Protein AF-A0A7L2MI07-F1 (afdb_monomer_lite)

Structure (mmCIF, N/CA/C/O backbone):
data_AF-A0A7L2MI07-F1
#
_entry.id   AF-A0A7L2MI07-F1
#
loop_
_atom_site.group_PDB
_atom_site.id
_atom_site.type_symbol
_atom_site.label_atom_id
_atom_site.label_alt_id
_atom_site.label_comp_id
_atom_site.label_asym_id
_atom_site.label_entity_id
_atom_site.label_seq_id
_atom_site.pdbx_PDB_ins_code
_atom_site.Cartn_x
_atom_site.Cartn_y
_atom_site.Cartn_z
_atom_site.occupancy
_atom_site.B_iso_or_equiv
_atom_site.auth_seq_id
_atom_site.auth_comp_id
_atom_site.auth_asym_id
_atom_site.auth_atom_id
_atom_site.pdbx_PDB_model_num
ATOM 1 N N . LEU A 1 1 ? 13.611 -2.213 28.270 1.00 65.12 1 LEU A N 1
ATOM 2 C CA . LEU A 1 1 ? 14.760 -2.949 27.702 1.00 65.12 1 LEU A CA 1
ATOM 3 C C . LEU A 1 1 ? 15.451 -2.132 26.610 1.00 65.12 1 LEU A C 1
ATOM 5 O O . LEU A 1 1 ? 16.262 -1.302 26.979 1.00 65.12 1 LEU A O 1
ATOM 9 N N . TYR A 1 2 ? 15.068 -2.198 25.326 1.00 72.94 2 TYR A N 1
ATOM 10 C CA . TYR A 1 2 ? 15.788 -1.470 24.251 1.00 72.94 2 TYR A CA 1
ATOM 11 C C . TYR A 1 2 ? 15.944 0.054 24.470 1.00 72.94 2 TYR A C 1
ATOM 13 O O . TYR A 1 2 ? 17.010 0.619 24.257 1.00 72.94 2 TYR A O 1
ATOM 21 N N . ARG A 1 3 ? 14.896 0.750 24.941 1.00 70.12 3 ARG A N 1
ATOM 22 C CA . ARG A 1 3 ? 14.990 2.198 25.237 1.00 70.12 3 ARG A CA 1
ATOM 23 C C . ARG A 1 3 ? 15.899 2.502 26.432 1.00 70.12 3 ARG A C 1
ATOM 25 O O . ARG A 1 3 ? 16.565 3.527 26.432 1.00 70.12 3 ARG A O 1
ATOM 32 N N . GLU A 1 4 ? 15.936 1.612 27.421 1.00 74.62 4 GLU A N 1
ATOM 33 C CA . GLU A 1 4 ? 16.776 1.763 28.616 1.00 74.62 4 GLU A CA 1
ATOM 34 C C . GLU A 1 4 ? 18.254 1.548 28.274 1.00 74.62 4 GLU A C 1
ATOM 36 O O . GLU A 1 4 ? 19.090 2.307 28.745 1.00 74.62 4 GLU A O 1
ATOM 41 N N . GLU A 1 5 ? 18.568 0.598 27.384 1.00 81.31 5 GLU A N 1
ATOM 42 C CA . GLU A 1 5 ? 19.923 0.392 26.842 1.00 81.31 5 GLU A CA 1
ATOM 43 C C . GLU A 1 5 ? 20.457 1.636 26.113 1.00 81.31 5 GLU A C 1
ATOM 45 O O . GLU A 1 5 ? 21.648 1.931 26.161 1.00 81.31 5 GLU A O 1
ATOM 50 N N . LEU A 1 6 ? 19.566 2.403 25.479 1.00 81.25 6 LEU A N 1
ATOM 51 C CA . LEU A 1 6 ? 19.887 3.658 24.794 1.00 81.25 6 LEU A CA 1
ATOM 52 C C . LEU A 1 6 ? 19.789 4.899 25.698 1.00 81.25 6 LEU A C 1
ATOM 54 O O . LEU A 1 6 ? 19.856 6.021 25.195 1.00 81.25 6 LEU A O 1
ATOM 58 N N . ASN A 1 7 ? 19.618 4.728 27.014 1.00 80.56 7 ASN A N 1
ATOM 59 C CA . ASN A 1 7 ? 19.416 5.814 27.983 1.00 80.56 7 ASN A CA 1
ATOM 60 C C . ASN A 1 7 ? 18.248 6.759 27.630 1.00 80.56 7 ASN A C 1
ATOM 62 O O . ASN A 1 7 ? 18.248 7.938 27.986 1.00 80.56 7 ASN A O 1
ATOM 66 N N . LEU A 1 8 ? 17.237 6.250 26.925 1.00 79.94 8 LEU A N 1
ATOM 67 C CA . LEU A 1 8 ? 16.025 6.984 26.595 1.00 79.94 8 LEU A CA 1
ATOM 68 C C . LEU A 1 8 ? 14.978 6.732 27.676 1.00 79.94 8 LEU A C 1
ATOM 70 O O . LEU A 1 8 ? 14.537 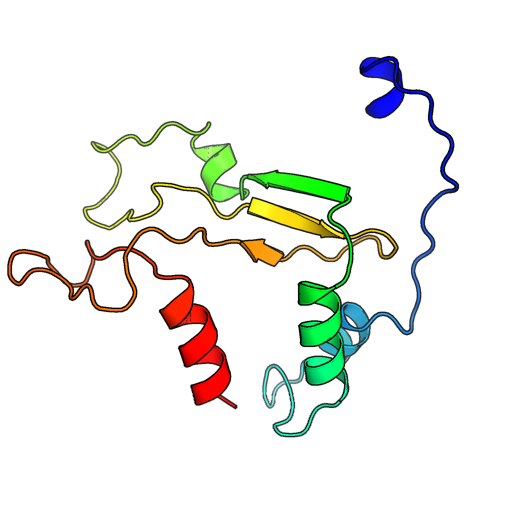5.600 27.889 1.00 79.94 8 LEU A O 1
ATOM 74 N N . THR A 1 9 ? 14.514 7.802 28.319 1.00 74.06 9 THR A N 1
ATOM 75 C CA . THR A 1 9 ? 13.386 7.737 29.252 1.00 74.06 9 THR A CA 1
ATOM 76 C C . THR A 1 9 ? 12.172 7.154 28.529 1.00 74.06 9 THR A C 1
ATOM 78 O O . THR A 1 9 ? 11.884 7.543 27.397 1.00 74.06 9 THR A O 1
ATOM 81 N N . SER A 1 10 ? 11.469 6.212 29.161 1.00 60.88 10 SER A N 1
ATOM 82 C CA . SER A 1 10 ? 10.258 5.588 28.619 1.00 60.88 10 SER A CA 1
ATOM 83 C C . SER A 1 10 ? 9.018 6.276 29.202 1.00 60.88 10 SER A C 1
ATOM 85 O O . SER A 1 10 ? 8.609 5.918 30.305 1.00 60.88 10 SER A O 1
ATOM 87 N N . PRO A 1 11 ? 8.393 7.254 28.516 1.00 59.78 11 PRO A N 1
ATOM 88 C CA . PRO A 1 11 ? 7.240 7.972 29.051 1.00 59.78 11 PRO A CA 1
ATOM 89 C C . PRO A 1 11 ? 5.912 7.312 28.641 1.00 59.78 11 PRO A C 1
ATOM 91 O O . PRO A 1 11 ? 4.851 7.754 29.068 1.00 59.78 11 PRO A O 1
ATOM 94 N N . ALA A 1 12 ? 5.946 6.303 27.763 1.00 63.78 12 ALA A N 1
ATOM 95 C CA . ALA A 1 12 ? 4.767 5.791 27.076 1.00 63.78 12 ALA A CA 1
ATOM 96 C C . ALA A 1 12 ? 4.222 4.525 27.747 1.00 63.78 12 ALA A C 1
ATOM 98 O O . ALA A 1 12 ? 4.960 3.570 27.991 1.00 63.78 12 ALA A O 1
ATOM 99 N N . ALA A 1 13 ? 2.912 4.518 28.003 1.00 67.62 13 ALA A N 1
ATOM 100 C CA . ALA A 1 13 ? 2.189 3.327 28.429 1.00 67.62 13 ALA A CA 1
ATOM 101 C C . ALA A 1 13 ? 2.282 2.217 27.357 1.00 67.62 13 ALA A C 1
ATOM 103 O O . ALA A 1 13 ? 2.379 2.531 26.164 1.00 67.62 13 ALA A O 1
ATOM 104 N N . PRO A 1 14 ? 2.221 0.929 27.750 1.00 68.81 14 PRO A N 1
ATOM 105 C CA . PRO A 1 14 ? 2.146 -0.181 26.805 1.00 68.81 14 PRO A CA 1
ATOM 106 C C . PRO A 1 14 ? 0.994 0.024 25.816 1.00 68.81 14 PRO A C 1
ATOM 108 O O . PRO A 1 14 ? -0.113 0.389 26.213 1.00 68.81 14 PRO A O 1
ATOM 111 N N . LEU A 1 15 ? 1.251 -0.200 24.528 1.00 69.81 15 LEU A N 1
ATOM 112 C CA . LEU A 1 15 ? 0.236 -0.049 23.487 1.00 69.81 15 LEU A CA 1
ATOM 113 C C . LEU A 1 15 ? -0.763 -1.219 23.572 1.00 69.81 15 LEU A C 1
ATOM 115 O O . LEU A 1 15 ? -0.336 -2.364 23.440 1.00 69.81 15 LEU A O 1
ATOM 119 N N . PRO A 1 16 ? -2.070 -0.985 23.785 1.00 73.12 16 PRO A N 1
ATOM 120 C CA . PRO A 1 16 ? -3.056 -2.061 23.794 1.00 73.12 16 PRO A CA 1
ATOM 121 C C . PRO A 1 16 ? -3.405 -2.507 22.368 1.00 73.12 16 PRO A C 1
ATOM 123 O O . PRO A 1 16 ? -3.491 -1.686 21.454 1.00 73.12 16 PRO A O 1
ATOM 126 N N . LEU A 1 17 ? -3.670 -3.803 22.181 1.00 76.94 17 LEU A N 1
ATOM 127 C CA . LEU A 1 17 ? -4.299 -4.307 20.958 1.00 76.94 17 LEU A CA 1
ATOM 128 C C . LEU A 1 17 ? -5.752 -3.821 20.902 1.00 76.94 17 LEU A C 1
ATOM 130 O O . LEU A 1 17 ? -6.514 -4.035 21.844 1.00 76.94 17 LEU A O 1
ATOM 134 N N . ARG A 1 18 ? -6.132 -3.170 19.799 1.00 81.75 18 ARG A N 1
ATOM 135 C CA . ARG A 1 18 ? -7.499 -2.688 19.559 1.00 81.75 18 ARG A CA 1
ATOM 136 C C . ARG A 1 18 ? -8.185 -3.576 18.517 1.00 81.75 18 ARG A C 1
ATOM 138 O O . ARG A 1 18 ? -7.688 -3.622 17.392 1.00 81.75 18 ARG A O 1
ATOM 145 N N . PRO A 1 19 ? -9.300 -4.254 18.845 1.00 85.25 19 PRO A N 1
ATOM 146 C CA . PRO A 1 19 ? -10.056 -5.063 17.884 1.00 85.25 19 PRO A CA 1
ATOM 147 C C . PRO A 1 19 ? -10.495 -4.287 16.632 1.00 85.25 19 PRO A C 1
ATOM 149 O O . PRO A 1 19 ? -10.603 -4.848 15.545 1.00 85.25 19 PRO A O 1
ATOM 152 N N . GLU A 1 20 ? -10.704 -2.980 16.769 1.00 86.81 20 GLU A N 1
ATOM 153 C CA . GLU A 1 20 ? -11.171 -2.071 15.719 1.00 86.81 20 GLU A CA 1
ATOM 154 C C . GLU A 1 20 ? -10.042 -1.594 14.789 1.00 86.81 20 GLU A C 1
ATOM 156 O O . GLU A 1 20 ? -10.277 -0.791 13.887 1.00 86.81 20 GLU A O 1
ATOM 161 N N . ALA A 1 21 ? -8.808 -2.056 15.005 1.00 88.31 21 ALA A N 1
ATOM 162 C CA . ALA A 1 2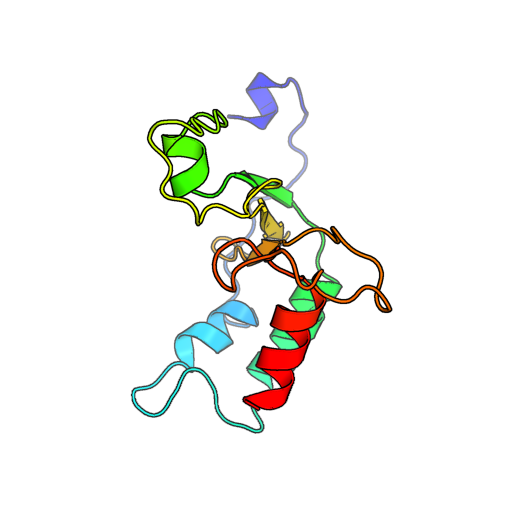1 ? -7.668 -1.734 14.161 1.00 88.31 21 ALA A CA 1
ATOM 163 C C . ALA A 1 21 ? -7.913 -2.130 12.694 1.00 88.31 21 ALA A C 1
ATOM 165 O O . ALA A 1 21 ? -8.285 -3.267 12.400 1.00 88.31 21 ALA A O 1
ATOM 166 N N . SER A 1 22 ? -7.652 -1.214 11.758 1.00 90.75 22 SER A N 1
ATOM 167 C CA . SER A 1 22 ? -7.918 -1.419 10.328 1.00 90.75 22 SER A CA 1
ATOM 168 C C . SER A 1 22 ? -7.151 -2.605 9.732 1.00 90.75 22 SER A C 1
ATOM 170 O O . SER A 1 22 ? -7.733 -3.379 8.972 1.00 90.75 22 SER A O 1
ATOM 172 N N . TRP A 1 23 ? -5.888 -2.820 10.122 1.00 89.38 23 TRP A N 1
ATOM 173 C CA . TRP A 1 23 ? -5.109 -3.989 9.687 1.00 89.38 23 TRP A CA 1
ATOM 174 C C . TRP A 1 23 ? -5.668 -5.299 10.248 1.00 89.38 23 TRP A C 1
ATOM 176 O O . TRP A 1 23 ? -5.577 -6.334 9.592 1.00 89.38 23 TRP A O 1
ATOM 186 N N . LEU A 1 24 ? -6.248 -5.282 11.452 1.00 90.31 24 LEU A N 1
ATOM 187 C CA . LEU A 1 24 ? -6.822 -6.480 12.059 1.00 90.31 24 LEU A CA 1
ATOM 188 C C . LEU A 1 24 ? -8.122 -6.843 11.346 1.00 90.31 24 LEU A C 1
ATOM 190 O O . LEU A 1 24 ? -8.322 -7.996 10.975 1.00 90.31 24 LEU A O 1
ATOM 194 N N . GLN A 1 25 ? -8.961 -5.843 11.074 1.00 91.75 25 GLN A N 1
ATOM 195 C CA . GLN A 1 25 ? -10.169 -6.007 10.265 1.00 91.75 25 GLN A CA 1
ATOM 196 C C . GLN A 1 25 ? -9.844 -6.491 8.845 1.00 91.75 25 GLN A C 1
ATOM 198 O O . GLN A 1 25 ? -10.571 -7.320 8.304 1.00 91.75 25 GLN A O 1
ATOM 203 N N . PHE A 1 26 ? -8.737 -6.027 8.258 1.00 93.31 26 PHE A N 1
ATOM 204 C CA . PHE A 1 26 ? -8.239 -6.545 6.984 1.00 93.31 26 PHE A CA 1
ATOM 205 C C . PHE A 1 26 ? -7.897 -8.038 7.069 1.00 93.31 26 PHE A C 1
ATOM 207 O O . PHE A 1 26 ? -8.444 -8.813 6.293 1.00 93.31 26 PHE A O 1
ATOM 214 N N . HIS A 1 27 ? -7.075 -8.462 8.037 1.00 93.12 27 HIS A N 1
ATOM 215 C CA . HIS A 1 27 ? -6.705 -9.876 8.184 1.00 93.12 27 HIS A CA 1
ATOM 216 C C . HIS A 1 27 ? -7.907 -10.787 8.452 1.00 93.12 27 HIS A C 1
ATOM 218 O O . HIS A 1 27 ? -7.987 -11.872 7.884 1.00 93.12 27 HIS A O 1
ATOM 224 N N . LEU A 1 28 ? -8.853 -10.347 9.287 1.00 93.31 28 LEU A N 1
ATOM 225 C CA . LEU A 1 28 ? -10.082 -11.097 9.569 1.00 93.31 28 LEU A CA 1
ATOM 226 C C . LEU A 1 28 ? -11.015 -11.195 8.351 1.00 93.31 28 LEU A C 1
ATOM 228 O O . LEU A 1 28 ? -11.858 -12.087 8.304 1.00 93.31 28 LEU A O 1
ATOM 232 N N . GLY A 1 29 ? -10.881 -10.284 7.385 1.00 93.56 29 GLY A N 1
ATOM 233 C CA . GLY A 1 29 ? -11.653 -10.275 6.145 1.00 93.56 29 GLY A CA 1
ATOM 234 C C . GLY A 1 29 ? -11.083 -11.152 5.029 1.00 93.56 29 GLY A C 1
ATOM 235 O O . GLY A 1 29 ? -11.766 -11.328 4.021 1.00 93.56 29 GLY A O 1
ATOM 236 N N . ILE A 1 30 ? -9.869 -11.695 5.184 1.00 95.81 30 ILE A N 1
ATOM 237 C CA . ILE A 1 30 ? -9.265 -12.585 4.188 1.00 95.81 30 ILE A CA 1
ATOM 238 C C . ILE A 1 30 ? -10.065 -13.885 4.154 1.00 95.81 30 ILE A C 1
ATOM 240 O O . ILE A 1 30 ? -10.242 -14.557 5.172 1.00 95.81 30 ILE A O 1
ATOM 244 N N . SER A 1 31 ? -10.529 -14.258 2.966 1.00 95.81 31 SER A N 1
ATOM 245 C CA . SER A 1 31 ? -11.299 -15.478 2.757 1.00 95.81 31 SER A CA 1
ATOM 246 C C . SER A 1 31 ? -10.744 -16.276 1.583 1.00 95.81 31 SER A C 1
ATOM 248 O O . SER A 1 31 ? -9.794 -15.877 0.909 1.00 95.81 31 SER A O 1
ATOM 250 N N . ARG A 1 32 ? -11.340 -17.439 1.317 1.00 96.56 32 ARG A N 1
ATOM 251 C CA . ARG A 1 32 ? -10.952 -18.269 0.170 1.00 96.56 32 ARG A CA 1
ATOM 252 C C . ARG A 1 32 ? -11.222 -17.567 -1.168 1.00 96.56 32 ARG A C 1
ATOM 254 O O . ARG A 1 32 ? -10.606 -17.895 -2.173 1.00 96.56 32 ARG A O 1
ATOM 261 N N . GLU A 1 33 ? -12.159 -16.629 -1.179 1.00 94.50 33 GLU A N 1
ATOM 262 C CA . GLU A 1 33 ? -12.610 -15.893 -2.357 1.00 94.50 33 GLU A CA 1
ATOM 263 C C . GLU A 1 33 ? -11.666 -14.741 -2.734 1.00 94.50 33 GLU A C 1
ATOM 265 O O . GLU A 1 33 ? -11.730 -14.256 -3.862 1.00 94.50 33 GLU A O 1
ATOM 270 N N . GLY A 1 34 ? -10.783 -14.314 -1.826 1.00 93.69 34 GLY A N 1
ATOM 271 C CA . GLY A 1 34 ? -9.788 -13.282 -2.098 1.00 93.69 34 GLY A CA 1
ATOM 272 C C . GLY A 1 34 ? -9.255 -12.600 -0.840 1.00 93.69 34 GLY A C 1
ATOM 273 O O . GLY A 1 34 ? -9.684 -12.872 0.282 1.00 93.69 34 GLY A O 1
ATOM 274 N N . LEU A 1 35 ? -8.315 -11.673 -1.041 1.00 95.00 35 LEU A N 1
ATOM 275 C CA . LEU A 1 35 ? -7.708 -10.898 0.047 1.00 95.00 35 LEU A CA 1
ATOM 276 C C . LEU A 1 35 ? -8.670 -9.864 0.646 1.00 95.00 35 LEU A C 1
ATOM 278 O O . LEU A 1 35 ? -8.604 -9.575 1.836 1.00 95.00 35 LEU A O 1
ATOM 282 N N . TYR A 1 36 ? -9.542 -9.277 -0.174 1.00 95.19 36 TYR A N 1
ATOM 283 C CA . TYR A 1 36 ? -10.518 -8.281 0.255 1.00 95.19 36 TYR A CA 1
ATOM 284 C C . TYR A 1 36 ? -11.656 -8.142 -0.770 1.00 95.19 36 TYR A C 1
ATOM 286 O O . TYR A 1 36 ? -11.441 -8.341 -1.966 1.00 95.19 36 TYR A O 1
ATOM 294 N N . PRO A 1 37 ? -12.873 -7.750 -0.350 1.00 91.25 37 PRO A N 1
ATOM 295 C CA . PRO A 1 37 ? -13.950 -7.433 -1.282 1.00 91.25 37 PRO A CA 1
ATOM 296 C C . PRO A 1 37 ? -13.737 -6.067 -1.959 1.00 91.25 37 PRO A C 1
ATOM 298 O O . PRO A 1 37 ? -13.192 -5.137 -1.358 1.00 91.25 37 PRO A O 1
ATOM 301 N N . ARG A 1 38 ? -14.251 -5.915 -3.190 1.00 86.44 38 ARG A N 1
ATOM 302 C CA . ARG A 1 38 ? -14.057 -4.729 -4.055 1.00 86.44 38 ARG A CA 1
ATOM 303 C C . ARG A 1 38 ? -14.408 -3.395 -3.377 1.00 86.44 38 ARG A C 1
ATOM 305 O O . ARG A 1 38 ? -13.719 -2.395 -3.551 1.00 86.44 38 ARG A O 1
ATOM 312 N N . SER A 1 39 ? -15.466 -3.387 -2.567 1.00 88.44 39 SER A N 1
ATOM 313 C CA . SER A 1 39 ? -15.969 -2.213 -1.840 1.00 88.44 39 SER A CA 1
ATOM 314 C C . SER A 1 39 ? -15.726 -2.298 -0.325 1.00 88.44 39 SER A C 1
ATOM 316 O O . SER A 1 39 ? -16.589 -1.913 0.463 1.00 88.44 39 SER A O 1
ATOM 318 N N . SER A 1 40 ? -14.578 -2.837 0.102 1.00 93.50 40 SER A N 1
ATOM 319 C CA . SER A 1 40 ? -14.253 -2.995 1.526 1.00 93.50 40 SER A CA 1
ATOM 320 C C . SER A 1 40 ? -13.978 -1.650 2.233 1.00 93.50 40 SER A C 1
ATOM 322 O O . SER A 1 40 ? -13.010 -0.956 1.886 1.00 93.50 40 SER A O 1
ATOM 324 N N . PRO A 1 41 ? -14.746 -1.278 3.280 1.00 93.19 41 PRO A N 1
ATOM 325 C CA . PRO A 1 41 ? -14.432 -0.111 4.107 1.00 93.19 41 PRO A CA 1
ATOM 326 C C . PRO A 1 41 ? -13.174 -0.327 4.967 1.00 93.19 41 PRO A C 1
ATOM 328 O O . PRO A 1 41 ? -12.488 0.645 5.299 1.00 93.19 41 PRO A O 1
ATOM 331 N N . ALA A 1 42 ? -12.839 -1.585 5.285 1.00 92.50 42 ALA A N 1
ATOM 332 C CA . ALA A 1 42 ? -11.632 -1.940 6.031 1.00 92.50 42 ALA A CA 1
ATOM 333 C C . ALA A 1 42 ? -10.369 -1.601 5.228 1.00 92.50 42 ALA A C 1
ATOM 335 O O . ALA A 1 42 ? -9.481 -0.942 5.757 1.00 92.50 42 ALA A O 1
ATOM 336 N N . VAL A 1 43 ? -10.335 -1.934 3.930 1.00 94.44 43 VAL A N 1
ATOM 337 C CA . VAL A 1 43 ? -9.213 -1.584 3.036 1.00 94.44 43 VAL A CA 1
ATOM 338 C C . VAL A 1 43 ? -9.065 -0.071 2.901 1.00 94.44 43 VAL A C 1
ATOM 340 O O . VAL A 1 43 ? -7.965 0.456 3.014 1.00 94.44 43 VAL A O 1
ATOM 343 N N . SER A 1 44 ? -10.170 0.656 2.717 1.00 94.56 44 SER A N 1
ATOM 344 C CA . SER A 1 44 ? -10.123 2.123 2.614 1.00 94.56 44 SER A CA 1
ATOM 345 C C . SER A 1 44 ? -9.598 2.779 3.897 1.00 94.56 44 SER A C 1
ATOM 347 O O . SER A 1 44 ? -8.861 3.761 3.834 1.00 94.56 44 SER A O 1
ATOM 349 N N . SER A 1 45 ? -9.954 2.225 5.060 1.00 93.44 45 SER A N 1
ATOM 350 C CA . SER A 1 45 ? -9.455 2.703 6.354 1.00 93.44 45 SER A CA 1
ATOM 351 C C . SER A 1 45 ? -7.989 2.330 6.560 1.00 93.44 45 SER A C 1
ATOM 353 O O . SER A 1 45 ? -7.220 3.176 6.994 1.00 93.44 45 SER A O 1
ATOM 355 N N . LEU A 1 46 ? -7.582 1.119 6.168 1.00 92.44 46 LEU A N 1
ATOM 356 C CA . LEU A 1 46 ? -6.193 0.668 6.231 1.00 92.44 46 LEU A CA 1
ATOM 357 C C . LEU A 1 46 ? -5.274 1.536 5.367 1.00 92.44 46 LEU A C 1
ATOM 359 O O . LEU A 1 46 ? -4.233 1.966 5.841 1.00 92.44 46 LEU A O 1
ATOM 363 N N . LEU A 1 47 ? -5.670 1.866 4.134 1.00 93.19 47 LEU A N 1
ATOM 364 C CA . LEU A 1 47 ? -4.885 2.750 3.260 1.00 93.19 47 LEU A CA 1
ATOM 365 C C . LEU A 1 47 ? -4.710 4.155 3.853 1.00 93.19 47 LEU A C 1
ATOM 367 O O . LEU A 1 47 ? -3.647 4.760 3.710 1.00 93.19 47 LEU A O 1
ATOM 371 N N . ARG A 1 48 ? -5.742 4.682 4.525 1.00 92.94 48 ARG A N 1
ATOM 372 C CA . ARG A 1 48 ? -5.651 5.958 5.245 1.00 92.94 48 ARG A CA 1
ATOM 373 C C . ARG A 1 48 ? -4.705 5.842 6.438 1.00 92.94 48 ARG A C 1
ATOM 375 O O . ARG A 1 48 ? -3.816 6.673 6.588 1.00 92.94 48 ARG A O 1
ATOM 382 N N . ASP A 1 49 ? -4.847 4.786 7.229 1.00 89.88 49 ASP A N 1
ATOM 383 C CA . ASP A 1 49 ? -4.017 4.539 8.406 1.00 89.88 49 ASP A CA 1
ATOM 384 C C . ASP A 1 49 ? -2.538 4.343 8.023 1.00 89.88 49 ASP A C 1
ATOM 386 O O . ASP A 1 49 ? -1.662 4.911 8.669 1.00 89.88 49 ASP A O 1
ATOM 390 N N . MET A 1 50 ? -2.250 3.642 6.919 1.00 87.94 50 MET A N 1
ATOM 391 C CA . MET A 1 50 ? -0.902 3.497 6.349 1.00 87.94 50 MET A CA 1
ATOM 392 C C . MET A 1 50 ? -0.265 4.831 5.948 1.00 87.94 50 MET A C 1
ATOM 394 O O . MET A 1 50 ? 0.957 4.963 5.979 1.00 87.94 50 MET A O 1
ATOM 398 N N . ARG A 1 51 ? -1.079 5.815 5.558 1.00 87.88 51 ARG A N 1
ATOM 399 C CA . ARG A 1 51 ? -0.620 7.148 5.160 1.00 87.88 51 ARG A CA 1
ATOM 400 C C . ARG A 1 51 ? -0.437 8.091 6.352 1.00 87.88 51 ARG A C 1
ATOM 402 O O . ARG A 1 51 ? 0.435 8.954 6.299 1.00 87.88 51 ARG A O 1
ATOM 409 N N . GLU A 1 52 ? -1.289 7.986 7.369 1.00 88.38 52 GLU A N 1
ATOM 410 C CA . GLU A 1 52 ? -1.421 9.004 8.421 1.00 88.38 52 GLU A CA 1
ATOM 411 C C . GLU A 1 52 ? -0.809 8.600 9.769 1.00 88.38 52 GLU A C 1
ATOM 413 O O . GLU A 1 52 ? -0.400 9.475 10.536 1.00 88.38 52 GLU A O 1
ATOM 418 N N . LEU A 1 53 ? -0.738 7.303 10.092 1.00 85.12 53 LEU A N 1
ATOM 419 C CA . LEU A 1 53 ? -0.233 6.862 11.393 1.00 85.12 53 LEU A CA 1
ATOM 420 C C . LEU A 1 53 ? 1.299 6.992 11.484 1.00 85.12 53 LEU A C 1
ATOM 422 O O . LEU A 1 53 ? 2.016 6.638 10.548 1.00 85.12 53 LEU A O 1
ATOM 426 N N . PRO A 1 54 ? 1.836 7.453 12.630 1.00 80.62 54 PRO A N 1
ATOM 427 C CA . PRO A 1 54 ? 3.268 7.674 12.783 1.00 80.62 54 PRO A CA 1
ATOM 428 C C . PRO A 1 54 ? 4.037 6.358 12.933 1.00 80.62 54 PRO A C 1
ATOM 430 O O . PRO A 1 54 ? 3.646 5.476 13.701 1.00 80.62 54 PRO A O 1
ATOM 433 N N . THR A 1 55 ? 5.187 6.269 12.269 1.00 80.25 55 THR A N 1
ATOM 434 C CA . THR A 1 55 ? 6.159 5.180 12.417 1.00 80.25 55 THR A CA 1
ATOM 435 C C . THR A 1 55 ? 6.794 5.174 13.811 1.00 80.25 55 THR A C 1
ATOM 437 O O . THR A 1 55 ? 7.280 6.195 14.290 1.00 80.25 55 THR A O 1
ATOM 440 N N . VAL A 1 56 ? 6.819 4.009 14.455 1.00 77.75 56 VAL A N 1
ATOM 441 C CA . VAL A 1 56 ? 7.424 3.755 15.776 1.00 77.75 56 VAL A CA 1
ATOM 442 C C . VAL A 1 56 ? 8.678 2.903 15.684 1.00 77.75 56 VAL A C 1
ATOM 444 O O . VAL A 1 56 ? 9.593 3.090 16.482 1.00 77.75 56 VAL A O 1
ATOM 447 N N . SER A 1 57 ? 8.723 1.974 14.733 1.00 77.81 57 SER A N 1
ATOM 448 C CA . SER A 1 57 ? 9.882 1.121 14.487 1.00 77.81 57 SER A CA 1
ATOM 449 C C . SER A 1 57 ? 10.056 0.905 12.996 1.00 77.81 57 SER A C 1
ATOM 451 O O . SER A 1 57 ? 9.072 0.905 12.255 1.00 77.81 57 SER A O 1
ATOM 453 N N . ALA A 1 58 ? 11.301 0.735 12.574 1.00 78.50 58 ALA A N 1
ATOM 454 C CA . ALA A 1 58 ? 11.673 0.518 11.194 1.00 78.50 58 ALA A CA 1
ATOM 455 C C . ALA A 1 58 ? 12.886 -0.414 11.153 1.00 78.50 58 ALA A C 1
ATOM 457 O O . ALA A 1 58 ? 13.866 -0.169 11.855 1.00 78.50 58 ALA A O 1
ATOM 458 N N . ASP A 1 59 ? 12.808 -1.488 10.373 1.00 76.19 59 ASP A N 1
ATOM 459 C CA . ASP A 1 59 ? 13.863 -2.501 10.323 1.00 76.19 59 ASP A CA 1
ATOM 460 C C . ASP A 1 59 ? 13.929 -3.179 8.950 1.00 76.19 59 ASP A C 1
ATOM 462 O O . ASP A 1 59 ? 12.968 -3.137 8.179 1.00 76.19 59 ASP A O 1
ATOM 466 N N . TYR A 1 60 ? 15.055 -3.814 8.644 1.00 69.56 60 TYR A N 1
ATOM 467 C CA . TYR A 1 60 ? 15.231 -4.580 7.420 1.00 69.56 60 TYR A CA 1
ATOM 468 C C . TYR A 1 60 ? 14.328 -5.817 7.389 1.00 69.56 60 TYR A C 1
ATOM 470 O O . TYR A 1 60 ? 14.054 -6.447 8.419 1.00 69.56 60 TYR A O 1
ATOM 478 N N . SER A 1 61 ? 13.884 -6.182 6.184 1.00 72.81 61 SER A N 1
ATOM 479 C CA . SER A 1 61 ? 13.210 -7.460 5.940 1.00 72.81 61 SER A CA 1
ATOM 480 C C . SER A 1 61 ? 14.069 -8.651 6.384 1.00 72.81 61 SER A C 1
ATOM 482 O O . SER A 1 61 ? 15.295 -8.551 6.465 1.00 72.81 61 SER A O 1
ATOM 484 N N . GLN A 1 62 ? 13.432 -9.783 6.692 1.00 73.88 62 GLN A N 1
ATOM 485 C CA . GLN A 1 62 ? 14.149 -10.973 7.166 1.00 73.88 62 GLN A CA 1
ATOM 486 C C . GLN A 1 62 ? 15.162 -11.489 6.139 1.00 73.88 62 GLN A C 1
ATOM 488 O O . GLN A 1 62 ? 16.272 -11.849 6.526 1.00 73.88 62 GLN A O 1
ATOM 493 N N . ASP A 1 63 ? 14.810 -11.449 4.855 1.00 68.88 63 ASP A N 1
ATOM 494 C CA . ASP A 1 63 ? 15.686 -11.883 3.766 1.00 68.88 63 ASP A CA 1
ATOM 495 C C . ASP A 1 63 ? 16.950 -11.016 3.695 1.00 68.88 63 ASP A C 1
ATOM 497 O O . ASP A 1 63 ? 18.062 -11.531 3.627 1.00 68.88 63 ASP A O 1
ATOM 501 N N . GLU A 1 64 ? 16.806 -9.697 3.844 1.00 66.69 64 GLU A N 1
ATOM 502 C CA . GLU A 1 64 ? 17.954 -8.784 3.876 1.00 66.69 64 GLU A CA 1
ATOM 503 C C . GLU A 1 64 ? 18.827 -8.988 5.121 1.00 66.69 64 GLU A C 1
ATOM 505 O O . GLU A 1 64 ? 20.057 -8.939 5.061 1.00 66.69 64 GLU A O 1
ATOM 510 N N . LYS A 1 65 ? 18.199 -9.241 6.274 1.00 72.19 65 LYS A N 1
ATOM 511 C CA . LYS A 1 65 ? 18.930 -9.549 7.508 1.00 72.19 65 LYS A CA 1
ATOM 512 C C . LYS A 1 65 ? 19.753 -10.824 7.368 1.00 72.19 65 LYS A C 1
ATOM 514 O O . LYS A 1 65 ? 20.858 -10.876 7.904 1.00 72.19 65 LYS A O 1
ATOM 519 N N . ALA A 1 66 ? 19.248 -11.824 6.642 1.00 69.06 66 ALA A N 1
ATOM 520 C CA . ALA A 1 66 ? 19.989 -13.045 6.336 1.00 69.06 66 ALA A CA 1
ATOM 521 C C . ALA A 1 66 ? 21.207 -12.776 5.436 1.00 69.06 66 ALA A C 1
ATOM 523 O O . ALA A 1 66 ? 22.223 -13.456 5.567 1.00 69.06 66 ALA A O 1
ATOM 524 N N . LEU A 1 67 ? 21.136 -11.744 4.592 1.00 63.84 67 LEU A N 1
ATOM 525 C CA . LEU A 1 67 ? 22.253 -11.252 3.783 1.00 63.84 67 LEU A CA 1
ATOM 526 C C . LEU A 1 67 ? 23.190 -10.304 4.554 1.00 63.84 67 LEU A C 1
ATOM 528 O O . LEU A 1 67 ? 24.183 -9.855 3.994 1.00 63.84 67 LEU A O 1
ATOM 532 N N . LEU A 1 68 ? 22.913 -9.991 5.829 1.00 63.56 68 LEU A N 1
ATOM 533 C CA . LEU A 1 68 ? 23.667 -9.028 6.652 1.00 63.56 68 LEU A CA 1
ATOM 534 C C . LEU A 1 68 ? 23.828 -7.640 5.995 1.00 63.56 68 LEU A C 1
ATOM 536 O O . LEU A 1 68 ? 24.774 -6.913 6.301 1.00 63.56 68 LEU A O 1
ATOM 540 N N . GLY A 1 69 ? 22.928 -7.267 5.080 1.00 55.91 69 GLY A N 1
ATOM 541 C CA . GLY A 1 69 ? 23.078 -6.059 4.260 1.00 55.91 69 GLY A CA 1
ATOM 542 C C . GLY A 1 69 ? 24.224 -6.119 3.237 1.00 55.91 69 GLY A C 1
ATOM 543 O O . GLY A 1 69 ? 24.602 -5.091 2.676 1.00 55.91 69 GLY A O 1
ATOM 544 N N . ALA A 1 70 ? 24.816 -7.295 3.009 1.00 52.28 70 ALA A N 1
ATOM 545 C CA . ALA A 1 70 ? 25.846 -7.526 2.009 1.00 52.28 70 ALA A CA 1
ATOM 546 C C . ALA A 1 70 ? 25.208 -8.064 0.720 1.00 52.28 70 ALA A C 1
ATOM 548 O O . ALA A 1 70 ? 24.798 -9.220 0.632 1.00 52.28 70 ALA A O 1
ATOM 549 N N . CYS A 1 71 ? 25.157 -7.224 -0.313 1.00 52.84 71 CYS A N 1
ATOM 550 C CA . CYS A 1 71 ? 24.835 -7.666 -1.666 1.00 52.84 71 CYS A CA 1
ATOM 551 C C . CYS A 1 71 ? 26.036 -8.434 -2.244 1.00 52.84 71 CYS A C 1
ATOM 553 O O . CYS A 1 71 ? 26.965 -7.822 -2.772 1.00 52.84 71 CYS A O 1
ATOM 555 N N . ASP A 1 72 ? 26.047 -9.767 -2.150 1.00 51.16 72 ASP A N 1
ATOM 556 C CA . ASP A 1 72 ? 27.012 -10.582 -2.895 1.00 51.16 72 ASP A CA 1
ATOM 557 C C . ASP A 1 72 ? 26.515 -10.788 -4.332 1.00 51.16 72 ASP A C 1
ATOM 559 O O . ASP A 1 72 ? 25.764 -11.719 -4.643 1.00 51.16 72 ASP A O 1
ATOM 563 N N . CYS A 1 73 ? 26.952 -9.902 -5.227 1.00 53.62 73 CYS A N 1
ATOM 564 C CA . CYS A 1 73 ? 26.643 -9.947 -6.656 1.00 53.62 73 CYS A CA 1
ATOM 565 C C . CYS A 1 73 ? 27.229 -11.176 -7.385 1.00 53.62 73 CYS A C 1
ATOM 567 O O . CYS A 1 73 ? 26.995 -11.321 -8.581 1.00 53.62 73 CYS A O 1
ATOM 569 N N . SER A 1 74 ? 28.004 -12.039 -6.710 1.00 53.84 74 SER A N 1
ATOM 570 C CA . SER A 1 74 ? 28.568 -13.270 -7.286 1.00 53.84 74 SER A CA 1
ATOM 571 C C . SER A 1 74 ? 27.736 -14.527 -6.998 1.00 53.84 74 SER A C 1
ATOM 573 O O . SER A 1 74 ? 27.753 -15.466 -7.792 1.00 53.84 74 SER A O 1
ATOM 575 N N . GLN A 1 75 ? 26.965 -14.526 -5.905 1.00 49.12 75 GLN A N 1
ATOM 576 C CA . GLN A 1 75 ? 25.995 -15.573 -5.541 1.00 49.12 75 GLN A CA 1
ATOM 577 C C . GLN A 1 75 ? 24.553 -15.179 -5.904 1.00 49.12 75 GLN A C 1
ATOM 579 O O . GLN A 1 75 ? 23.653 -16.019 -5.931 1.00 49.12 75 GLN A O 1
ATOM 584 N N . SER A 1 76 ? 24.328 -13.894 -6.194 1.00 45.12 76 SER A N 1
ATOM 585 C CA . SER A 1 76 ? 23.038 -13.366 -6.627 1.00 45.12 76 SER A CA 1
ATOM 586 C C . SER A 1 76 ? 22.880 -13.564 -8.132 1.00 45.12 76 SER A C 1
ATOM 588 O O . SER A 1 76 ? 23.584 -12.955 -8.935 1.00 45.12 76 SER A O 1
ATOM 590 N N . VAL A 1 77 ? 21.934 -14.421 -8.512 1.00 37.00 77 VAL A N 1
ATOM 591 C CA . VAL A 1 77 ? 21.390 -14.531 -9.874 1.00 37.00 77 VAL A CA 1
ATOM 592 C C . VAL A 1 77 ? 21.151 -13.119 -10.445 1.00 37.00 77 VAL A C 1
ATOM 594 O O . VAL A 1 77 ? 20.753 -12.233 -9.681 1.00 37.00 77 VAL A O 1
ATOM 597 N N . PRO A 1 78 ? 21.356 -12.867 -11.754 1.00 40.22 78 PRO A N 1
ATOM 598 C CA . PRO A 1 78 ? 20.940 -11.610 -12.372 1.00 40.22 78 PRO A CA 1
ATOM 599 C C . PRO A 1 78 ? 19.424 -11.455 -12.171 1.00 40.22 78 PRO A C 1
ATOM 601 O O . PRO A 1 78 ? 18.632 -12.122 -12.830 1.00 40.22 78 PRO A O 1
ATOM 604 N N . GLY A 1 79 ? 19.029 -10.678 -11.162 1.00 42.75 79 GLY A N 1
ATOM 605 C CA . GLY A 1 79 ? 17.671 -10.755 -10.616 1.00 42.75 79 GLY A CA 1
ATOM 606 C C . GLY A 1 79 ? 17.439 -10.135 -9.235 1.00 42.75 79 GLY A C 1
ATOM 607 O O . GLY A 1 79 ? 16.314 -10.199 -8.753 1.00 42.75 79 GLY A O 1
ATOM 608 N N . CYS A 1 80 ? 18.440 -9.516 -8.594 1.00 46.56 80 CYS A N 1
ATOM 609 C CA . CYS A 1 80 ? 18.241 -8.786 -7.333 1.00 46.56 80 CYS A CA 1
ATOM 610 C C . CYS A 1 80 ? 18.268 -7.260 -7.533 1.00 46.56 80 CYS A C 1
ATOM 612 O O . CYS A 1 80 ? 19.274 -6.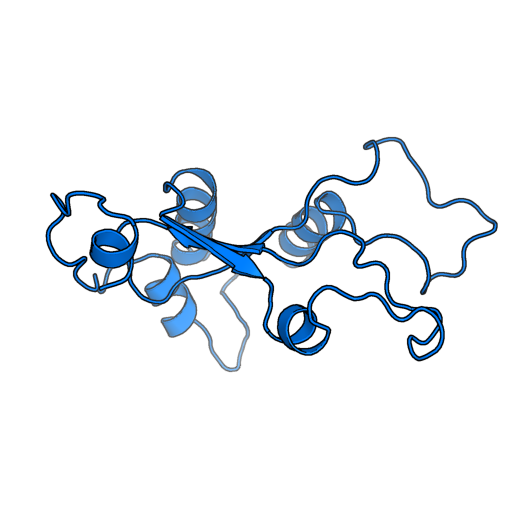614 -7.240 1.00 46.56 80 CYS A O 1
ATOM 614 N N . PRO A 1 81 ? 17.163 -6.631 -7.965 1.00 44.53 81 PRO A N 1
ATOM 615 C CA . PRO A 1 81 ? 17.008 -5.189 -7.911 1.00 44.53 81 PRO A CA 1
ATOM 616 C C . PRO A 1 81 ? 16.487 -4.759 -6.528 1.00 44.53 81 PRO A C 1
ATOM 618 O O . PRO A 1 81 ? 15.451 -4.102 -6.418 1.00 44.53 81 PRO A O 1
ATOM 621 N N . ILE A 1 82 ? 17.189 -5.082 -5.438 1.00 49.78 82 ILE A N 1
ATOM 622 C CA . ILE A 1 82 ? 16.880 -4.534 -4.106 1.00 49.78 82 ILE A CA 1
ATOM 623 C C . ILE A 1 82 ? 18.086 -3.729 -3.619 1.00 49.78 82 ILE A C 1
ATOM 625 O O . ILE A 1 82 ? 18.796 -4.115 -2.708 1.00 49.78 82 ILE A O 1
ATOM 629 N N . LEU A 1 83 ? 18.326 -2.570 -4.241 1.00 46.09 83 LEU A N 1
ATOM 630 C CA . LEU A 1 83 ? 19.365 -1.636 -3.783 1.00 46.09 83 LEU A CA 1
ATOM 631 C C . LEU A 1 83 ? 18.927 -0.778 -2.576 1.00 46.09 83 LEU A C 1
ATOM 633 O O . LEU A 1 83 ? 19.683 0.055 -2.091 1.00 46.09 83 LEU A O 1
ATOM 637 N N . VAL A 1 84 ? 17.690 -0.955 -2.104 1.00 46.31 84 VAL A N 1
ATOM 638 C CA . VAL A 1 84 ? 17.205 -0.459 -0.813 1.00 46.31 84 VAL A CA 1
ATOM 639 C C . VAL A 1 84 ? 16.196 -1.476 -0.276 1.00 46.31 84 VAL A C 1
ATOM 641 O O . VAL A 1 84 ? 15.184 -1.703 -0.949 1.00 46.31 84 VAL A O 1
ATOM 644 N N . PRO A 1 85 ? 16.468 -2.111 0.867 1.00 50.81 85 PRO A N 1
ATOM 645 C CA . PRO A 1 85 ? 15.659 -3.203 1.386 1.00 50.81 85 PRO A CA 1
ATOM 646 C C . PRO A 1 85 ? 14.267 -2.745 1.823 1.00 50.81 85 PRO A C 1
ATOM 648 O O . PRO A 1 85 ? 14.103 -1.590 2.230 1.00 50.81 85 PRO A O 1
ATOM 651 N N . PRO A 1 86 ? 13.266 -3.644 1.775 1.00 50.31 86 PRO A N 1
ATOM 652 C CA . PRO A 1 86 ? 11.949 -3.342 2.295 1.00 50.31 86 PRO A CA 1
ATOM 653 C C . PRO A 1 86 ? 12.077 -3.035 3.785 1.00 50.31 86 PRO A C 1
ATOM 655 O O . PRO A 1 86 ? 12.398 -3.906 4.599 1.00 50.31 86 PRO A O 1
ATOM 658 N N . LEU A 1 87 ? 11.862 -1.767 4.126 1.00 52.44 87 LEU A N 1
ATOM 659 C CA . LEU A 1 87 ? 11.816 -1.320 5.505 1.00 52.44 87 LEU A CA 1
ATOM 660 C C . LEU A 1 87 ? 10.451 -1.714 6.060 1.00 52.44 87 LEU A C 1
ATOM 662 O O . LEU A 1 87 ? 9.423 -1.272 5.551 1.00 52.44 87 LEU A O 1
ATOM 666 N N . SER A 1 88 ? 10.446 -2.565 7.078 1.00 56.38 88 SER A N 1
ATOM 667 C CA . SER A 1 88 ? 9.236 -2.933 7.804 1.00 56.38 88 SER A CA 1
ATOM 668 C C . SER A 1 88 ? 8.936 -1.849 8.822 1.00 56.38 88 SER A C 1
ATOM 670 O O . SER A 1 88 ? 9.637 -1.735 9.826 1.00 56.38 88 SER A O 1
ATOM 672 N N . VAL A 1 89 ? 7.906 -1.050 8.559 1.00 55.91 89 VAL A N 1
ATOM 673 C CA . VAL A 1 89 ? 7.484 0.026 9.458 1.00 55.91 89 VAL A CA 1
ATOM 674 C C . VAL A 1 89 ? 6.347 -0.432 10.356 1.00 55.91 89 VAL A C 1
ATOM 676 O O . VAL A 1 89 ? 5.294 -0.818 9.865 1.00 55.91 89 VAL A O 1
ATOM 679 N N . GLN A 1 90 ? 6.549 -0.348 11.670 1.00 57.91 90 GLN A N 1
ATOM 680 C CA . GLN A 1 90 ? 5.492 -0.516 12.669 1.00 57.91 90 GLN A CA 1
ATOM 681 C C . GLN A 1 90 ? 4.960 0.860 13.042 1.00 57.91 90 GLN A C 1
ATOM 683 O O . GLN A 1 90 ? 5.763 1.728 13.387 1.00 57.91 90 GLN A O 1
ATOM 688 N N . ALA A 1 91 ? 3.647 1.080 13.025 1.00 54.16 91 ALA A N 1
ATOM 689 C CA . ALA A 1 91 ? 3.098 2.354 13.481 1.00 54.16 91 ALA A CA 1
ATOM 690 C C . ALA A 1 91 ? 2.594 2.321 14.922 1.00 54.16 91 ALA A C 1
ATOM 692 O O . ALA A 1 91 ? 2.222 1.281 15.476 1.00 54.16 91 ALA A O 1
ATOM 693 N N . ALA A 1 92 ? 2.547 3.508 15.521 1.00 48.66 92 ALA A N 1
ATOM 694 C CA . ALA A 1 92 ? 2.063 3.695 16.875 1.00 48.66 92 ALA A CA 1
ATOM 695 C C . ALA A 1 92 ? 0.593 3.303 16.970 1.00 48.66 92 ALA A C 1
ATOM 697 O O . ALA A 1 92 ? -0.228 3.805 16.210 1.00 48.66 92 ALA A O 1
ATOM 698 N N . GLN A 1 93 ? 0.298 2.504 17.998 1.00 50.59 93 GLN A N 1
ATOM 699 C CA . GLN A 1 93 ? -1.010 2.141 18.568 1.00 50.59 93 GLN A CA 1
ATOM 700 C C . GLN A 1 93 ? -1.453 0.701 18.381 1.00 50.59 93 GLN A C 1
ATOM 702 O O . GLN A 1 93 ? -2.426 0.314 19.022 1.00 50.59 93 GLN A O 1
ATOM 707 N N . GLN A 1 94 ? -0.793 -0.105 17.556 1.00 54.25 94 GLN A N 1
ATOM 708 C CA . GLN A 1 94 ? -1.303 -1.442 17.285 1.00 54.25 94 GLN A CA 1
ATOM 709 C C . GLN A 1 94 ? -0.116 -2.393 17.125 1.00 54.25 94 GLN A C 1
ATOM 711 O O . GLN A 1 94 ? 0.562 -2.396 16.103 1.00 54.25 94 GLN A O 1
ATOM 716 N N . LEU A 1 95 ? 0.192 -3.156 18.180 1.00 52.59 95 LEU A N 1
ATOM 717 C CA . LEU A 1 95 ? 1.130 -4.275 18.067 1.00 52.59 95 LEU A CA 1
ATOM 718 C C . LEU A 1 95 ? 0.699 -5.136 16.872 1.00 52.59 95 LEU A C 1
ATOM 720 O O . LEU A 1 95 ? -0.491 -5.389 16.722 1.00 52.59 95 LEU A O 1
ATOM 724 N N . SER A 1 96 ? 1.667 -5.589 16.075 1.00 56.81 96 SER A N 1
ATOM 725 C CA . SER A 1 96 ? 1.560 -6.591 14.998 1.00 56.81 96 SER A CA 1
ATOM 726 C C . SER A 1 96 ? 1.224 -6.158 13.566 1.00 56.81 96 SER A C 1
ATOM 728 O O . SER A 1 96 ? 1.080 -7.035 12.721 1.00 56.81 96 SER A O 1
ATOM 730 N N . TRP A 1 97 ? 1.239 -4.864 13.230 1.00 65.56 97 TRP A N 1
ATOM 731 C CA . TRP A 1 97 ? 1.216 -4.461 11.817 1.00 65.56 97 TRP A CA 1
ATOM 732 C C . TRP A 1 97 ? 2.562 -3.905 11.350 1.00 65.56 97 TRP A C 1
ATOM 734 O O . TRP A 1 97 ? 3.194 -3.100 12.038 1.00 65.56 97 TRP A O 1
ATOM 744 N N . ALA A 1 98 ? 3.014 -4.388 10.195 1.00 68.25 98 ALA A N 1
ATOM 745 C CA . ALA A 1 98 ? 4.198 -3.917 9.499 1.00 68.25 98 ALA A CA 1
ATOM 746 C C . ALA A 1 98 ? 3.922 -3.934 7.997 1.00 68.25 98 ALA A C 1
ATOM 748 O O . ALA A 1 98 ? 3.312 -4.884 7.509 1.00 68.25 98 ALA A O 1
ATOM 749 N N . HIS A 1 99 ? 4.370 -2.911 7.267 1.00 66.19 99 HIS A N 1
ATOM 750 C CA . HIS A 1 99 ? 4.306 -2.921 5.803 1.00 66.19 99 HIS A CA 1
ATOM 751 C C . HIS A 1 99 ? 5.671 -2.636 5.193 1.00 66.19 99 HIS A C 1
ATOM 753 O O . HIS A 1 99 ? 6.420 -1.828 5.755 1.00 66.19 99 HIS A O 1
ATOM 759 N N . PRO A 1 100 ? 5.977 -3.266 4.046 1.00 70.81 100 PRO A N 1
ATOM 760 C CA . PRO A 1 100 ? 7.149 -2.935 3.256 1.00 70.81 100 PRO A CA 1
ATOM 761 C C . PRO A 1 100 ? 7.070 -1.503 2.730 1.00 70.81 100 PRO A C 1
ATOM 763 O O . PRO A 1 100 ? 6.039 -1.074 2.210 1.00 70.81 100 PRO A O 1
ATOM 766 N N . LEU A 1 101 ? 8.186 -0.785 2.802 1.00 70.62 101 LEU A N 1
ATOM 767 C CA . LEU A 1 101 ? 8.369 0.481 2.102 1.00 70.62 101 LEU A CA 1
ATOM 768 C C . LEU A 1 101 ? 9.365 0.311 0.957 1.00 70.62 101 LEU A C 1
ATOM 770 O O . LEU A 1 101 ? 10.506 -0.092 1.183 1.00 70.62 101 LEU A O 1
ATOM 774 N N . LEU A 1 102 ? 8.939 0.677 -0.256 1.00 74.56 102 LEU A N 1
ATOM 775 C CA . LEU A 1 102 ? 9.819 0.831 -1.411 1.00 74.56 102 LEU A CA 1
ATOM 776 C C . LEU A 1 102 ? 10.130 2.319 -1.624 1.00 74.56 102 LEU A C 1
ATOM 778 O O . LEU A 1 102 ? 9.223 3.085 -1.960 1.00 74.56 102 LEU A O 1
ATOM 782 N N . PRO A 1 103 ? 11.385 2.758 -1.450 1.00 71.88 103 PRO A N 1
ATOM 783 C CA . PRO A 1 103 ? 11.752 4.141 -1.710 1.00 71.88 103 PRO A CA 1
ATOM 784 C C . PRO A 1 103 ? 11.744 4.448 -3.216 1.00 71.88 103 PRO A C 1
ATOM 786 O O . PRO A 1 103 ? 11.970 3.557 -4.043 1.00 71.88 103 PRO A O 1
ATOM 789 N N . PRO A 1 104 ? 11.520 5.714 -3.603 1.00 73.56 104 PRO A N 1
ATOM 790 C CA . PRO A 1 104 ? 11.598 6.122 -4.997 1.00 73.56 104 PRO A CA 1
ATOM 791 C C . PRO A 1 104 ? 13.037 5.987 -5.508 1.00 73.56 104 PRO A C 1
ATOM 793 O O . PRO A 1 104 ? 13.958 6.571 -4.941 1.00 73.56 104 PRO A O 1
ATOM 796 N N . ARG A 1 105 ? 13.227 5.222 -6.589 1.00 72.31 105 ARG A N 1
ATOM 797 C CA . ARG A 1 105 ? 14.536 5.043 -7.246 1.00 72.31 105 ARG A CA 1
ATOM 798 C C . ARG A 1 105 ? 14.655 5.742 -8.601 1.00 72.31 105 ARG A C 1
ATOM 800 O O . ARG A 1 105 ? 15.766 6.004 -9.037 1.00 72.31 105 ARG A O 1
ATOM 807 N N . GLN A 1 106 ? 13.528 6.052 -9.240 1.00 78.25 106 GLN A N 1
ATOM 808 C CA . GLN A 1 106 ? 13.456 6.606 -10.595 1.00 78.25 106 GLN A CA 1
ATOM 809 C C . GLN A 1 106 ? 12.450 7.754 -10.666 1.00 78.25 106 GLN A C 1
ATOM 811 O O . GLN A 1 106 ? 11.522 7.831 -9.846 1.00 78.25 106 GLN A O 1
ATOM 816 N N . LYS A 1 107 ? 12.624 8.639 -11.655 1.00 82.62 107 LYS A N 1
ATOM 817 C CA . LYS A 1 107 ? 11.629 9.680 -11.961 1.00 82.62 107 LYS A CA 1
ATOM 818 C C . LYS A 1 107 ? 10.385 9.058 -12.595 1.00 82.62 107 LYS A C 1
ATOM 820 O O . LYS A 1 107 ? 10.414 7.935 -13.088 1.00 82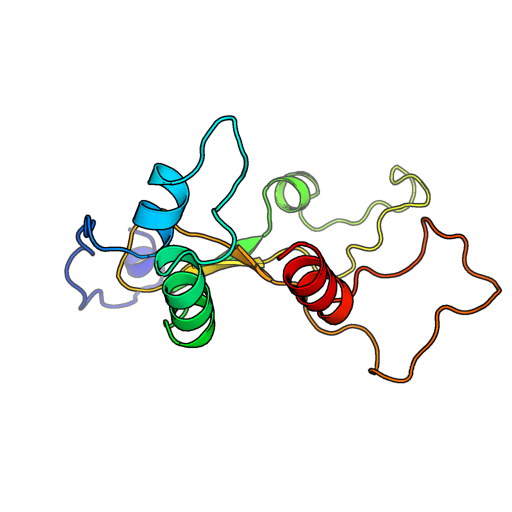.62 107 LYS A O 1
ATOM 825 N N . ARG A 1 108 ? 9.264 9.783 -12.576 1.00 84.75 108 ARG A N 1
ATOM 826 C CA . ARG A 1 108 ? 7.983 9.264 -13.080 1.00 84.75 108 ARG A CA 1
ATOM 827 C C . ARG A 1 108 ? 7.985 9.080 -14.600 1.00 84.75 108 ARG A C 1
ATOM 829 O O . ARG A 1 108 ? 7.309 8.191 -15.097 1.00 84.75 108 ARG A O 1
ATOM 836 N N . GLU A 1 109 ? 8.737 9.914 -15.305 1.00 87.94 109 GLU A N 1
ATOM 837 C CA . GLU A 1 109 ? 8.864 9.929 -16.764 1.00 87.94 109 GLU A CA 1
ATOM 838 C C . GLU A 1 109 ? 9.980 9.000 -17.270 1.00 87.94 109 GLU A C 1
ATOM 840 O O . GLU A 1 109 ? 10.229 8.936 -18.468 1.00 87.94 109 GLU A O 1
ATOM 845 N N . GLU A 1 110 ? 10.692 8.322 -16.367 1.00 86.25 110 GLU A N 1
ATOM 846 C CA . GLU A 1 110 ? 11.822 7.465 -16.710 1.00 86.25 110 GLU A CA 1
ATOM 847 C C . GLU A 1 110 ? 11.347 6.076 -17.153 1.00 86.25 110 GLU A C 1
ATOM 849 O O . GLU A 1 110 ? 10.675 5.350 -16.409 1.00 86.25 110 GLU A O 1
ATOM 854 N N . GLU A 1 111 ? 11.719 5.695 -18.370 1.00 83.81 111 GLU A N 1
ATOM 855 C CA . GLU A 1 111 ? 11.437 4.379 -18.938 1.00 83.81 111 GLU A CA 1
ATOM 856 C C . GLU A 1 111 ? 12.614 3.424 -18.718 1.00 83.81 111 GLU A C 1
ATOM 858 O O . GLU A 1 111 ? 1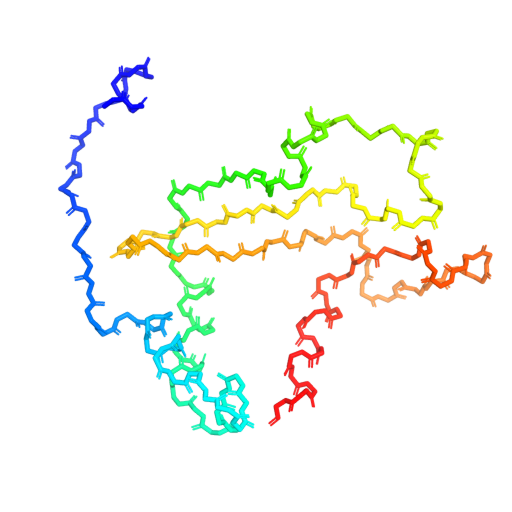3.756 3.843 -18.518 1.00 83.81 111 GLU A O 1
ATOM 863 N N . THR A 1 112 ? 12.325 2.123 -18.705 1.00 82.06 112 THR A N 1
ATOM 864 C CA . THR A 1 112 ? 13.365 1.091 -18.631 1.00 82.06 112 THR A CA 1
ATOM 865 C C . THR A 1 112 ? 14.230 1.174 -19.894 1.00 82.06 112 THR A C 1
ATOM 867 O O . THR A 1 112 ? 13.668 1.126 -20.989 1.00 82.06 112 THR A O 1
ATOM 870 N N . PRO A 1 113 ? 15.565 1.306 -19.785 1.00 84.50 113 PRO A N 1
ATOM 871 C CA . PRO A 1 113 ? 16.441 1.312 -20.954 1.00 84.50 113 PRO A CA 1
ATOM 872 C C . PRO A 1 113 ? 16.294 0.025 -21.776 1.00 84.50 113 PRO A C 1
ATOM 874 O O . PRO A 1 113 ? 16.132 -1.051 -21.205 1.00 84.50 113 PRO A O 1
ATOM 877 N N . GLU A 1 114 ? 16.414 0.113 -23.103 1.00 82.81 114 GLU A N 1
ATOM 878 C CA . GLU A 1 114 ? 16.289 -1.055 -23.997 1.00 82.81 114 GLU A CA 1
ATOM 879 C C . GLU A 1 114 ? 17.347 -2.139 -23.722 1.00 82.81 114 GLU A C 1
ATOM 881 O O . GLU A 1 114 ? 17.103 -3.323 -23.948 1.00 82.81 114 GLU A O 1
ATOM 886 N N . ASP A 1 115 ? 18.498 -1.745 -23.169 1.00 85.38 115 ASP A N 1
ATOM 887 C CA . ASP A 1 115 ? 19.604 -2.644 -22.822 1.00 85.38 115 ASP A CA 1
ATOM 888 C C . ASP A 1 115 ? 19.331 -3.503 -21.570 1.00 85.38 115 ASP A C 1
ATOM 890 O O . ASP A 1 115 ? 20.145 -4.355 -21.203 1.00 85.38 115 ASP A O 1
ATOM 894 N N . PHE A 1 116 ? 18.216 -3.276 -20.868 1.00 77.69 116 PHE A N 1
ATOM 895 C CA . PHE A 1 116 ? 17.879 -3.996 -19.643 1.00 77.69 116 PHE A CA 1
ATOM 896 C C . PHE A 1 116 ? 16.967 -5.186 -19.947 1.00 77.69 116 PHE A C 1
ATOM 898 O O . PHE A 1 116 ? 15.900 -5.058 -20.545 1.00 77.69 116 PHE A O 1
ATOM 905 N N . PHE A 1 117 ? 17.346 -6.365 -19.450 1.00 78.81 117 PHE A N 1
ATOM 906 C CA . PHE A 1 117 ? 16.434 -7.504 -19.417 1.00 78.81 117 PHE A CA 1
ATOM 907 C C . PHE A 1 117 ? 15.351 -7.298 -18.350 1.00 78.81 117 PHE A C 1
ATOM 909 O O . PHE A 1 117 ? 15.591 -6.692 -17.307 1.00 78.81 117 PHE A O 1
ATOM 916 N N . TYR A 1 118 ? 14.175 -7.889 -18.570 1.00 72.94 118 TYR A N 1
ATOM 917 C CA . TYR A 1 118 ? 12.998 -7.754 -17.699 1.00 72.94 118 TYR A CA 1
ATOM 918 C C . TYR A 1 118 ? 13.231 -8.148 -16.227 1.00 72.94 118 TYR A C 1
ATOM 920 O O . TYR A 1 118 ? 12.499 -7.700 -15.353 1.00 72.94 118 TYR A O 1
ATOM 928 N N . PHE A 1 119 ? 14.232 -8.984 -15.936 1.00 74.69 119 PHE A N 1
ATOM 929 C CA . PHE A 1 119 ? 14.586 -9.408 -14.575 1.00 74.69 119 PHE A CA 1
ATOM 930 C C . PHE A 1 119 ? 15.605 -8.486 -13.880 1.00 74.69 119 PHE A C 1
ATOM 932 O O . PHE A 1 119 ? 15.885 -8.673 -12.700 1.00 74.69 119 PHE A O 1
ATOM 939 N N . VAL A 1 120 ? 16.177 -7.508 -14.592 1.00 69.94 120 VAL A N 1
ATOM 940 C CA . VAL A 1 120 ? 17.172 -6.552 -14.062 1.00 69.94 120 VAL A CA 1
ATOM 941 C C . VAL A 1 120 ? 16.529 -5.209 -13.701 1.00 69.94 120 VAL A C 1
ATOM 943 O O . VAL A 1 120 ? 17.139 -4.405 -12.998 1.00 69.94 120 VAL A O 1
ATOM 946 N N . ASP A 1 121 ? 15.303 -4.956 -14.166 1.00 70.50 121 ASP A N 1
ATOM 947 C CA . ASP A 1 121 ? 14.614 -3.687 -13.931 1.00 70.50 121 ASP A CA 1
ATOM 948 C C . ASP A 1 121 ? 14.366 -3.436 -12.436 1.00 70.50 121 ASP A C 1
ATOM 950 O O . ASP A 1 121 ? 14.179 -4.353 -11.630 1.00 70.50 121 ASP A O 1
ATOM 954 N N . PHE A 1 122 ? 14.370 -2.164 -1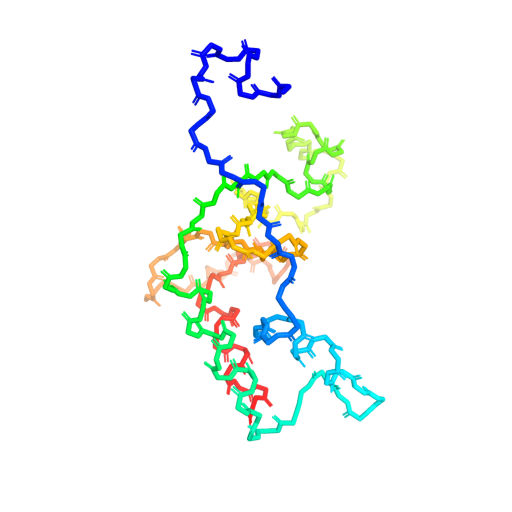2.049 1.00 71.94 122 PHE A N 1
ATOM 955 C CA . PHE A 1 122 ? 14.170 -1.774 -10.666 1.00 71.94 122 PHE A CA 1
ATOM 956 C C . PHE A 1 122 ? 12.718 -1.980 -10.240 1.00 71.94 122 PHE A C 1
ATOM 958 O O . PHE A 1 122 ? 11.785 -1.607 -10.949 1.00 71.94 122 PHE A O 1
ATOM 965 N N . GLN A 1 123 ? 12.510 -2.469 -9.015 1.00 72.81 123 GLN A N 1
ATOM 966 C CA . GLN A 1 123 ? 11.192 -2.372 -8.390 1.00 72.81 123 GLN A CA 1
ATOM 967 C C . GLN A 1 123 ? 10.822 -0.899 -8.169 1.00 72.81 123 GLN A C 1
ATOM 969 O O . GLN A 1 123 ? 11.602 -0.118 -7.612 1.00 72.81 123 GLN A O 1
ATOM 974 N N . ARG A 1 124 ? 9.613 -0.518 -8.596 1.00 81.62 124 ARG A N 1
ATOM 975 C CA . ARG A 1 124 ? 9.130 0.868 -8.571 1.00 81.62 124 ARG A CA 1
ATOM 976 C C . ARG A 1 124 ? 7.977 1.007 -7.585 1.00 81.62 124 ARG A C 1
ATOM 978 O O . ARG A 1 124 ? 6.945 0.370 -7.756 1.00 81.62 124 ARG A O 1
ATOM 985 N N . HIS A 1 125 ? 8.092 1.940 -6.639 1.00 82.88 125 HIS A N 1
ATOM 986 C CA . HIS A 1 125 ? 6.993 2.291 -5.724 1.00 82.88 125 HIS A CA 1
ATOM 987 C C . HIS A 1 125 ? 5.676 2.613 -6.460 1.00 82.88 125 HIS A C 1
ATOM 989 O O . HIS A 1 125 ? 4.601 2.201 -6.039 1.00 82.88 125 HIS A O 1
ATOM 995 N N . ASN A 1 126 ? 5.765 3.303 -7.602 1.00 86.88 126 ASN A N 1
ATOM 996 C CA . ASN A 1 126 ? 4.609 3.640 -8.432 1.00 86.88 126 ASN A CA 1
ATOM 997 C C . ASN A 1 126 ? 3.927 2.407 -9.031 1.00 86.88 126 ASN A C 1
ATOM 999 O O . ASN A 1 126 ? 2.705 2.404 -9.155 1.00 86.88 126 ASN A O 1
ATOM 1003 N N . ALA A 1 127 ? 4.703 1.387 -9.413 1.00 87.38 127 ALA A N 1
ATOM 1004 C CA . ALA A 1 127 ? 4.161 0.166 -9.997 1.00 87.38 127 ALA A CA 1
ATOM 1005 C C . ALA A 1 127 ? 3.351 -0.615 -8.957 1.00 87.38 127 ALA A C 1
ATOM 1007 O O . ALA A 1 127 ? 2.237 -1.022 -9.258 1.00 87.38 127 ALA A O 1
ATOM 1008 N N . GLU A 1 128 ? 3.848 -0.718 -7.722 1.00 87.00 128 GLU A N 1
ATOM 1009 C CA . GLU A 1 128 ? 3.136 -1.362 -6.608 1.00 87.00 128 GLU A CA 1
ATOM 1010 C C . GLU A 1 128 ? 1.795 -0.673 -6.305 1.00 87.00 128 GLU A C 1
ATOM 1012 O O . GLU A 1 128 ? 0.749 -1.319 -6.220 1.00 87.00 128 GLU A O 1
ATOM 1017 N N . ILE A 1 129 ? 1.795 0.664 -6.220 1.00 89.38 129 ILE A N 1
ATOM 1018 C CA . ILE A 1 129 ? 0.570 1.446 -5.986 1.00 89.38 129 ILE A CA 1
ATOM 1019 C C . ILE A 1 129 ? -0.415 1.271 -7.153 1.00 89.38 129 ILE A C 1
ATOM 1021 O O . ILE A 1 129 ? -1.609 1.054 -6.935 1.00 89.38 129 ILE A O 1
ATOM 1025 N N . ALA A 1 130 ? 0.064 1.362 -8.396 1.00 90.81 130 ALA A N 1
ATOM 1026 C CA . ALA A 1 130 ? -0.778 1.223 -9.580 1.00 90.81 130 ALA A CA 1
ATOM 1027 C C . ALA A 1 130 ? -1.360 -0.191 -9.716 1.00 90.81 130 ALA A C 1
ATOM 1029 O O . ALA A 1 130 ? -2.542 -0.324 -10.028 1.00 90.81 130 ALA A O 1
ATOM 1030 N N . ALA A 1 131 ? -0.567 -1.229 -9.441 1.00 91.31 131 ALA A N 1
ATOM 1031 C CA . ALA A 1 131 ? -0.996 -2.623 -9.491 1.00 91.31 131 ALA A CA 1
ATOM 1032 C C . ALA A 1 131 ? -2.118 -2.901 -8.484 1.00 91.31 131 ALA A C 1
ATOM 1034 O O . ALA A 1 131 ? -3.132 -3.488 -8.854 1.00 91.31 131 ALA A O 1
ATOM 1035 N N . PHE A 1 132 ? -1.997 -2.394 -7.252 1.00 91.88 132 PHE A N 1
ATOM 1036 C CA . PHE A 1 132 ? -3.069 -2.486 -6.259 1.00 91.88 132 PHE A CA 1
ATOM 1037 C C . PHE A 1 132 ? -4.374 -1.835 -6.749 1.00 91.88 132 PHE A C 1
ATOM 1039 O O . PHE A 1 132 ? -5.456 -2.407 -6.623 1.00 91.88 132 PHE A O 1
ATOM 1046 N N . HIS A 1 133 ? -4.295 -0.638 -7.334 1.00 92.31 133 HIS A N 1
ATOM 1047 C CA . HIS A 1 133 ? -5.483 0.041 -7.856 1.00 92.31 133 HIS A CA 1
ATOM 1048 C C . HIS A 1 133 ? -6.071 -0.618 -9.109 1.00 92.31 133 HIS A C 1
ATOM 1050 O O . HIS A 1 133 ? -7.266 -0.456 -9.348 1.00 92.31 133 HIS A O 1
ATOM 1056 N N . LEU A 1 134 ? -5.256 -1.331 -9.888 1.00 93.88 134 LEU A N 1
ATOM 1057 C CA . LEU A 1 134 ? -5.682 -2.080 -11.068 1.00 93.88 134 LEU A CA 1
ATOM 1058 C C . LEU A 1 134 ? -6.377 -3.403 -10.704 1.00 93.88 134 LEU A C 1
ATOM 1060 O O . LEU A 1 134 ? -7.306 -3.801 -11.400 1.00 93.88 134 LEU A O 1
ATOM 1064 N N . ASP A 1 135 ? -5.937 -4.067 -9.631 1.00 91.69 135 ASP A N 1
ATOM 1065 C CA . ASP A 1 135 ? -6.564 -5.285 -9.092 1.00 91.69 135 ASP A CA 1
ATOM 1066 C C . ASP A 1 135 ? -7.980 -5.016 -8.541 1.00 91.69 135 ASP A C 1
ATOM 1068 O O . ASP A 1 135 ? -8.891 -5.840 -8.678 1.00 91.69 135 ASP A O 1
ATOM 1072 N N . ARG A 1 136 ? -8.177 -3.832 -7.948 1.00 86.06 136 ARG A N 1
ATOM 1073 C CA . ARG A 1 136 ? -9.427 -3.435 -7.286 1.00 86.06 136 ARG A CA 1
ATOM 1074 C C . ARG A 1 136 ? -10.586 -3.123 -8.234 1.00 86.06 136 ARG A C 1
ATOM 1076 O O . ARG A 1 136 ? -11.729 -3.111 -7.727 1.00 86.06 136 ARG A O 1
#

Sequence (136 aa):
LYREELNLTSPAAPLPLRPEASWLQFHLGISREGLYPRSSPAVSSLLRDMRELPTVSADYSQDEKALLGACDCSQSVPGCPILVPPLSVQAAQQLSWAHPLLPPRQKREEETPEDFFYFVDFQRHNAEIAAFHLDR

Foldseek 3Di:
DVCVVVVHDDPDDDFDADCPQLVNVQVVQADPVGSHDPPDPSVVVVVVCVVPFDFDDKDFDPVCVVVVVDDPPPPDDLADQCPDGFIFTDGPRHPPHTDGDDDADDDPPDDDDPPDDPRNDHDHPVVVVVVVVVVD

Organism: NCBI:txid2585818

Secondary structure (DSSP, 8-state):
-HHHHTT----PPPPPP-TT-HHHHHHHT-BTTBSS-TT-HHHHHHHHHHHHSPEEEEEE-HHHHHTTT---TTTS-TT---SS--EEEEETT-TT--EEE----S-TTPPPPTTS-TTTSPP-HHHHHHHHHHH-

Radius of gyration: 18.55 Å; chains: 1; bounding box: 44×28×53 Å

pLDDT: mean 75.18, std 15.62, range [37.0, 96.56]

InterPro domains:
  IPR024869 FAM20 [PTHR12450] (9-136)